Protein AF-A0A1G6TF21-F1 (afdb_monomer_lite)

Sequence (109 aa):
MEPLGFGYRRLYLAFLDADGLMLPDLVEIDGVPASADPRECRQLLTMCAGVLHDVDSAASLAILYCRPGPGPVRAADRTWPQALRTAAARQGASLWPTHVACDDFLTLP

Radius of gyration: 13.7 Å; chains: 1; bounding box: 36×29×32 Å

Foldseek 3Di:
DFFPCCPFKKKWKFKAALVRHTDPDIDIGTRDDLADDLVVLLVVLLVVLVVQVVRDPNMAMEMEIEGEDDDDQDPRNVRVQVSNVVSCVVNVGHYDQYWYYYRPDIGRD

pLDDT: mean 90.22, std 9.27, range [52.84, 97.5]

Organism: NCBI:txid675864

Structure (mmCIF, N/CA/C/O backbone):
data_AF-A0A1G6TF21-F1
#
_entry.id   AF-A0A1G6TF21-F1
#
loop_
_atom_site.group_PDB
_atom_site.id
_atom_site.type_symbol
_atom_site.label_atom_id
_atom_site.label_alt_id
_atom_site.label_comp_id
_atom_site.label_asym_id
_atom_site.label_entity_id
_atom_site.label_seq_id
_atom_site.pdbx_PDB_ins_code
_atom_site.Cartn_x
_atom_site.Cartn_y
_atom_site.Cartn_z
_atom_site.occupancy
_atom_site.B_iso_or_equiv
_atom_site.auth_seq_id
_atom_site.auth_comp_id
_atom_site.auth_asym_id
_atom_site.auth_atom_id
_atom_site.pdbx_PDB_model_num
ATOM 1 N N . MET A 1 1 ? 19.919 -16.093 -1.018 1.00 52.84 1 MET A N 1
ATOM 2 C CA . MET A 1 1 ? 18.534 -15.610 -1.149 1.00 52.84 1 MET A CA 1
ATOM 3 C C . MET A 1 1 ? 18.245 -15.654 -2.630 1.00 52.84 1 MET A C 1
ATOM 5 O O . MET A 1 1 ? 18.962 -14.990 -3.368 1.00 52.84 1 MET A O 1
ATOM 9 N N . GLU A 1 2 ? 17.348 -16.530 -3.073 1.00 55.81 2 GLU A N 1
ATOM 10 C CA . GLU A 1 2 ? 16.829 -16.418 -4.440 1.00 55.81 2 GLU A CA 1
ATOM 11 C C . GLU A 1 2 ? 16.096 -15.069 -4.563 1.00 55.81 2 GLU A C 1
ATOM 13 O O . GLU A 1 2 ? 15.622 -14.565 -3.537 1.00 55.81 2 GLU A O 1
ATOM 18 N N . PRO A 1 3 ? 16.068 -14.435 -5.750 1.00 58.34 3 PRO A N 1
ATOM 19 C CA . PRO A 1 3 ? 15.335 -13.187 -5.933 1.00 58.34 3 PRO A CA 1
ATOM 20 C C . PRO A 1 3 ? 13.893 -13.368 -5.455 1.00 58.34 3 PRO A C 1
ATOM 22 O O . PRO A 1 3 ? 13.303 -14.424 -5.685 1.00 58.34 3 PRO A O 1
ATOM 25 N N . LEU A 1 4 ? 13.320 -12.338 -4.820 1.00 64.06 4 LEU A N 1
ATOM 26 C CA . LEU A 1 4 ? 11.931 -12.389 -4.332 1.00 64.06 4 LEU A CA 1
ATOM 27 C C . LEU A 1 4 ? 10.929 -12.710 -5.458 1.00 64.06 4 LEU A C 1
ATOM 29 O O . LEU A 1 4 ? 9.824 -13.172 -5.188 1.00 64.06 4 LEU A O 1
ATOM 33 N N . GLY A 1 5 ? 11.349 -12.550 -6.719 1.00 62.28 5 GLY A N 1
ATOM 34 C CA . GLY A 1 5 ? 10.753 -13.238 -7.857 1.00 62.28 5 GLY A CA 1
ATOM 35 C C . GLY A 1 5 ? 9.455 -12.596 -8.320 1.00 62.28 5 GLY A C 1
ATOM 36 O O . GLY A 1 5 ? 8.578 -13.286 -8.845 1.00 62.28 5 GLY A O 1
ATOM 37 N N . PHE A 1 6 ? 9.305 -11.281 -8.140 1.00 73.00 6 PHE A N 1
ATOM 38 C CA . PHE A 1 6 ? 8.100 -10.572 -8.549 1.00 73.00 6 PHE A CA 1
ATOM 39 C C . PHE A 1 6 ? 8.030 -10.517 -10.076 1.00 73.00 6 PHE A C 1
ATOM 41 O O . PHE A 1 6 ? 8.516 -9.583 -10.702 1.00 73.00 6 PHE A O 1
ATOM 48 N N . GLY A 1 7 ? 7.386 -11.504 -10.702 1.00 78.56 7 GLY A N 1
ATOM 49 C CA . GLY A 1 7 ? 7.273 -11.591 -12.166 1.00 78.56 7 GLY A CA 1
ATOM 50 C C . GLY A 1 7 ? 6.464 -10.458 -12.814 1.00 78.56 7 GLY A C 1
ATOM 51 O O . GLY A 1 7 ? 6.537 -10.253 -14.023 1.00 78.56 7 GLY A O 1
ATOM 52 N N . TYR A 1 8 ? 5.701 -9.703 -12.022 1.00 86.12 8 TYR A N 1
ATOM 53 C CA . TYR A 1 8 ? 4.897 -8.568 -12.467 1.00 86.12 8 TYR A CA 1
ATOM 54 C C . TYR A 1 8 ? 4.637 -7.595 -11.316 1.00 86.12 8 TYR A C 1
ATOM 56 O O . TYR A 1 8 ? 4.804 -7.926 -10.141 1.00 86.12 8 TYR A O 1
ATOM 64 N N . ARG A 1 9 ? 4.236 -6.371 -11.675 1.00 93.44 9 ARG A N 1
ATOM 65 C CA . ARG A 1 9 ? 3.877 -5.332 -10.709 1.00 93.44 9 ARG A CA 1
ATOM 66 C C . ARG A 1 9 ? 2.562 -5.669 -10.033 1.00 93.44 9 ARG A C 1
ATOM 68 O O . ARG A 1 9 ? 1.626 -6.077 -10.718 1.00 93.44 9 ARG A O 1
ATOM 75 N N . ARG A 1 10 ? 2.490 -5.456 -8.725 1.00 95.25 10 ARG A N 1
ATOM 76 C CA . ARG A 1 10 ? 1.282 -5.718 -7.941 1.00 95.25 10 ARG A CA 1
ATOM 77 C C . ARG A 1 10 ? 1.221 -4.871 -6.679 1.00 95.25 10 ARG A C 1
ATOM 79 O O . ARG A 1 10 ? 2.232 -4.301 -6.264 1.00 95.25 10 ARG A O 1
ATOM 86 N N . LEU A 1 11 ? 0.043 -4.822 -6.076 1.00 96.81 11 LEU A N 1
ATOM 87 C CA . LEU A 1 11 ? -0.167 -4.314 -4.727 1.00 96.81 11 LEU A CA 1
ATOM 88 C C . LEU A 1 11 ? -0.625 -5.450 -3.819 1.00 96.81 11 LEU A C 1
ATOM 90 O O . LEU A 1 11 ? -1.518 -6.206 -4.192 1.00 96.81 11 LEU A O 1
ATOM 94 N N . TYR A 1 12 ? -0.076 -5.492 -2.611 1.00 96.44 12 TYR A N 1
ATOM 95 C CA . TYR A 1 12 ? -0.661 -6.223 -1.494 1.00 96.44 12 TYR A CA 1
ATOM 96 C C . TYR A 1 12 ? -1.291 -5.238 -0.524 1.00 96.44 12 TYR A C 1
ATOM 98 O O . TYR A 1 12 ? -0.676 -4.224 -0.185 1.00 96.44 12 TYR A O 1
ATOM 106 N N . LEU A 1 13 ? -2.511 -5.533 -0.097 1.00 97.31 13 LEU A N 1
ATOM 107 C CA . LEU A 1 13 ? -3.281 -4.743 0.849 1.00 97.31 13 LEU A CA 1
ATOM 108 C C . LEU A 1 13 ? -3.617 -5.627 2.046 1.00 97.31 13 LEU A C 1
ATOM 110 O O . LEU A 1 13 ? -4.303 -6.638 1.905 1.00 97.31 13 LEU A O 1
ATOM 114 N N . ALA A 1 14 ? -3.143 -5.216 3.213 1.00 97.12 14 ALA A N 1
ATOM 115 C CA . ALA A 1 14 ? -3.415 -5.861 4.485 1.00 97.12 14 ALA A CA 1
ATOM 116 C C . ALA A 1 14 ? -4.264 -4.926 5.345 1.00 97.12 14 ALA A C 1
ATOM 118 O O . ALA A 1 14 ? -3.865 -3.790 5.617 1.00 97.12 14 ALA A O 1
ATOM 119 N N . PHE A 1 15 ? -5.428 -5.406 5.767 1.00 96.56 15 PHE A N 1
ATOM 120 C CA . PHE A 1 15 ? -6.252 -4.723 6.755 1.00 96.56 15 PHE A CA 1
ATOM 121 C C . PHE A 1 15 ? -5.777 -5.127 8.144 1.00 96.56 15 PHE A C 1
ATOM 123 O O . PHE A 1 15 ? -5.524 -6.303 8.400 1.00 96.56 15 PHE A O 1
ATOM 130 N N . LEU A 1 16 ? -5.623 -4.143 9.015 1.00 96.12 16 LEU A N 1
ATOM 131 C CA . LEU A 1 16 ? -5.178 -4.310 10.386 1.00 96.12 16 LEU A CA 1
ATOM 132 C C . LEU A 1 16 ? -6.313 -3.873 11.308 1.00 96.12 16 LEU A C 1
ATOM 134 O O . LEU A 1 16 ? -6.919 -2.824 11.073 1.00 96.12 16 LEU A O 1
ATOM 138 N N . ASP A 1 17 ? -6.595 -4.658 12.339 1.00 94.56 17 ASP A N 1
ATOM 139 C CA . ASP A 1 17 ? -7.564 -4.290 13.369 1.00 94.56 17 ASP A CA 1
ATOM 140 C C . ASP A 1 17 ? -7.052 -3.141 14.264 1.00 94.56 17 ASP A C 1
ATOM 142 O O . ASP A 1 17 ? -5.987 -2.557 14.031 1.00 94.56 17 ASP A O 1
ATOM 146 N N . ALA A 1 18 ? -7.836 -2.791 15.285 1.00 93.56 18 ALA A N 1
ATOM 147 C CA . ALA A 1 18 ? -7.509 -1.724 16.229 1.00 93.56 18 ALA A CA 1
ATOM 148 C C . ALA A 1 18 ? -6.218 -1.981 17.035 1.00 93.56 18 ALA A C 1
ATOM 150 O O . ALA A 1 18 ? -5.577 -1.024 17.474 1.00 93.56 18 ALA A O 1
ATOM 151 N N . ASP A 1 19 ? -5.815 -3.245 17.196 1.00 93.44 19 ASP A N 1
ATOM 152 C CA . ASP A 1 19 ? -4.582 -3.650 17.880 1.00 93.44 19 ASP A CA 1
ATOM 153 C C . ASP A 1 19 ? -3.382 -3.733 16.915 1.00 93.44 19 ASP A C 1
ATOM 155 O O . ASP A 1 19 ? -2.250 -4.007 17.324 1.00 93.44 19 ASP A O 1
ATOM 159 N N . GLY A 1 20 ? -3.603 -3.463 15.624 1.00 91.62 20 GLY A N 1
ATOM 160 C CA . GLY A 1 20 ? -2.590 -3.542 14.577 1.00 91.62 20 GLY A CA 1
ATOM 161 C C . GLY A 1 20 ? -2.311 -4.969 14.104 1.00 91.62 20 GLY A C 1
ATOM 162 O O . GLY A 1 20 ? -1.302 -5.196 13.430 1.00 91.62 20 GLY A O 1
ATOM 163 N N . LEU A 1 21 ? -3.171 -5.934 14.439 1.00 94.25 21 LEU A N 1
ATOM 164 C CA . LEU A 1 21 ? -3.057 -7.304 13.959 1.00 94.25 21 LEU A CA 1
ATOM 165 C C . LEU A 1 21 ? -3.676 -7.422 12.573 1.00 94.25 21 LEU A C 1
ATOM 167 O O . LEU A 1 21 ? -4.753 -6.901 12.292 1.00 94.25 21 LEU A O 1
ATOM 171 N N . MET A 1 22 ? -2.973 -8.127 11.691 1.00 94.62 22 MET A N 1
ATOM 172 C CA . MET A 1 22 ? -3.441 -8.349 10.332 1.00 94.62 22 MET A CA 1
ATOM 173 C C . MET A 1 22 ? -4.648 -9.284 10.328 1.00 94.62 22 MET A C 1
ATOM 175 O O . MET A 1 22 ? -4.595 -10.383 10.884 1.00 94.62 22 MET A O 1
ATOM 179 N N . LEU A 1 23 ? -5.715 -8.856 9.657 1.00 93.69 23 LEU A N 1
ATOM 180 C CA . LEU A 1 23 ? -6.862 -9.706 9.375 1.00 93.69 23 LEU A CA 1
ATOM 181 C C . LEU A 1 23 ? -6.451 -10.865 8.447 1.00 93.69 23 LEU A C 1
ATOM 183 O O . LEU A 1 23 ? -5.474 -10.742 7.706 1.00 93.69 23 LEU A O 1
ATOM 187 N N . PRO A 1 24 ? -7.184 -11.992 8.443 1.00 91.00 24 PRO A N 1
ATOM 188 C CA . PRO A 1 24 ? -6.811 -13.161 7.644 1.00 91.00 24 PRO A CA 1
ATOM 189 C C . PRO A 1 24 ? -6.722 -12.892 6.136 1.00 91.00 24 PRO A C 1
ATOM 191 O O . PRO A 1 24 ? -5.945 -13.547 5.440 1.00 91.00 24 PRO A O 1
ATOM 194 N N . ASP A 1 25 ? -7.511 -11.938 5.638 1.00 88.81 25 ASP A N 1
ATOM 195 C CA . ASP A 1 25 ? -7.604 -11.640 4.215 1.00 88.81 25 ASP A CA 1
ATOM 196 C C . ASP A 1 25 ? -6.510 -10.662 3.769 1.00 88.81 25 ASP A C 1
ATOM 198 O O . ASP A 1 25 ? -6.501 -9.480 4.128 1.00 88.81 25 ASP A O 1
ATOM 202 N N . LEU A 1 26 ? -5.608 -11.160 2.921 1.00 93.62 26 LEU A N 1
ATOM 203 C CA . LEU A 1 26 ? -4.639 -10.357 2.183 1.00 93.62 26 LEU A CA 1
ATOM 204 C C . LEU A 1 26 ? -5.144 -10.160 0.752 1.00 93.62 26 LEU A C 1
ATOM 206 O O . LEU A 1 26 ? -5.270 -11.122 -0.006 1.00 93.62 26 LEU A O 1
ATOM 210 N N . VAL A 1 27 ? -5.413 -8.913 0.370 1.00 95.31 27 VAL A N 1
ATOM 211 C CA . VAL A 1 27 ? -5.881 -8.595 -0.982 1.00 95.31 27 VAL A CA 1
ATOM 212 C C . VAL A 1 27 ? -4.687 -8.366 -1.900 1.00 95.31 27 VAL A C 1
ATOM 214 O O . VAL A 1 27 ? -3.777 -7.599 -1.583 1.00 95.31 27 VAL A O 1
ATOM 217 N N . GLU A 1 28 ? -4.722 -9.004 -3.064 1.00 95.44 28 GLU A N 1
ATOM 218 C CA . GLU A 1 28 ? -3.712 -8.894 -4.110 1.00 95.44 28 GLU A CA 1
ATOM 219 C C . GLU A 1 28 ? -4.314 -8.241 -5.361 1.00 95.44 28 GLU A C 1
ATOM 221 O O . GLU A 1 28 ? -5.394 -8.614 -5.821 1.00 95.44 28 GLU A O 1
ATOM 226 N N . ILE A 1 29 ? -3.623 -7.230 -5.894 1.00 95.50 29 ILE A N 1
ATOM 227 C CA . ILE A 1 29 ? -3.991 -6.547 -7.137 1.00 95.50 29 ILE A CA 1
ATOM 228 C C . ILE A 1 29 ? -2.827 -6.659 -8.110 1.00 95.50 29 ILE A C 1
ATOM 230 O O . ILE A 1 29 ? -1.808 -5.983 -7.953 1.00 95.50 29 ILE A O 1
ATOM 234 N N . ASP A 1 30 ? -3.009 -7.474 -9.139 1.00 93.12 30 ASP A N 1
ATOM 235 C CA . ASP A 1 30 ? -1.979 -7.778 -10.125 1.00 93.12 30 ASP A CA 1
ATOM 236 C C . ASP A 1 30 ? -2.015 -6.848 -11.335 1.00 93.12 30 ASP A C 1
ATOM 238 O O . ASP A 1 30 ? -3.036 -6.257 -11.683 1.00 93.12 30 ASP A O 1
ATOM 242 N N . GLY A 1 31 ? -0.875 -6.740 -12.020 1.00 91.25 31 GLY A N 1
ATOM 243 C CA . GLY A 1 31 ? -0.782 -6.034 -13.296 1.00 91.25 31 GLY A CA 1
ATOM 244 C C . GLY A 1 31 ? -0.890 -4.514 -13.179 1.00 91.25 31 GLY A C 1
ATOM 245 O O . GLY A 1 31 ? -1.202 -3.849 -14.165 1.00 91.25 31 GLY A O 1
ATOM 246 N N . VAL A 1 32 ? -0.617 -3.951 -11.999 1.00 95.56 32 VAL A N 1
ATOM 247 C CA . VAL A 1 32 ? -0.700 -2.501 -11.783 1.00 95.56 32 VAL A CA 1
ATOM 248 C C . VAL A 1 32 ? 0.355 -1.742 -12.608 1.00 95.56 32 VAL A C 1
ATOM 250 O O . VAL A 1 32 ? 1.449 -2.263 -12.874 1.00 95.56 32 VAL A O 1
ATOM 253 N N . PRO A 1 33 ? 0.072 -0.497 -13.029 1.00 95.25 33 PRO A N 1
ATOM 254 C CA . PRO A 1 33 ? 1.008 0.287 -13.826 1.00 95.25 33 PRO A CA 1
ATOM 255 C C . PRO A 1 33 ? 2.297 0.634 -13.064 1.00 95.25 33 PRO A C 1
ATOM 257 O O . PRO A 1 33 ? 2.379 0.604 -11.836 1.00 95.25 33 PRO A O 1
ATOM 260 N N . ALA A 1 34 ? 3.335 1.008 -13.819 1.00 93.88 34 ALA A N 1
ATOM 261 C CA . ALA A 1 34 ? 4.623 1.422 -13.254 1.00 93.88 34 ALA A CA 1
ATOM 262 C C . ALA A 1 34 ? 4.551 2.714 -12.428 1.00 93.88 34 ALA A C 1
ATOM 264 O O . ALA A 1 34 ? 5.407 2.938 -11.575 1.00 93.88 34 ALA A O 1
ATOM 265 N N . SER A 1 35 ? 3.551 3.550 -12.696 1.00 95.50 35 SER A N 1
ATOM 266 C CA . SER A 1 35 ? 3.244 4.760 -11.947 1.00 95.50 35 SER A CA 1
ATOM 267 C C . SER A 1 35 ? 1.775 4.761 -11.562 1.00 95.50 35 SER A C 1
ATOM 269 O O . SER A 1 35 ? 0.936 4.376 -12.374 1.00 95.50 35 SER A O 1
ATOM 271 N N . ALA A 1 36 ? 1.475 5.236 -10.362 1.00 96.94 36 ALA A N 1
ATOM 272 C CA . ALA A 1 36 ? 0.113 5.340 -9.870 1.00 96.94 36 ALA A CA 1
ATOM 273 C C . ALA A 1 36 ? -0.698 6.403 -10.623 1.00 96.94 36 ALA A C 1
ATOM 275 O O .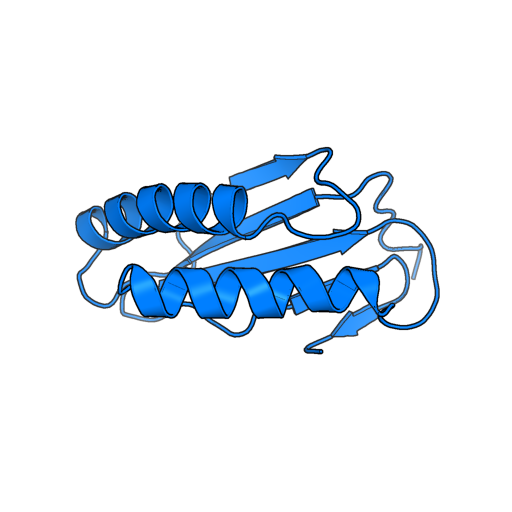 ALA A 1 36 ? -0.214 7.518 -10.837 1.00 96.94 36 ALA A O 1
ATOM 276 N N . ASP A 1 37 ? -1.956 6.088 -10.937 1.00 96.88 37 ASP A N 1
ATOM 277 C CA . ASP A 1 37 ? -2.960 7.088 -11.295 1.00 96.88 37 ASP A CA 1
ATOM 278 C C . ASP A 1 37 ? -3.647 7.595 -10.007 1.00 96.88 37 ASP A C 1
ATOM 280 O O . ASP A 1 37 ? -4.301 6.818 -9.301 1.00 96.88 37 ASP A O 1
ATOM 284 N N . PRO A 1 38 ? -3.559 8.900 -9.677 1.00 96.75 38 PRO A N 1
ATOM 285 C CA . PRO A 1 38 ? -4.214 9.465 -8.498 1.00 96.75 38 PRO A CA 1
ATOM 286 C C . PRO A 1 38 ? -5.729 9.220 -8.430 1.00 96.75 38 PRO A C 1
ATOM 288 O O . PRO A 1 38 ? -6.296 9.157 -7.335 1.00 96.75 38 PRO A O 1
ATOM 291 N N . ARG A 1 39 ? -6.410 9.111 -9.577 1.00 96.44 39 ARG A N 1
ATOM 292 C CA . ARG A 1 39 ? -7.845 8.822 -9.643 1.00 96.44 39 ARG A CA 1
ATOM 293 C C . ARG A 1 39 ? -8.131 7.387 -9.219 1.00 96.44 39 ARG A C 1
ATOM 295 O O . ARG A 1 39 ? -9.050 7.195 -8.423 1.00 96.44 39 ARG A O 1
ATOM 302 N N . GLU A 1 40 ? -7.352 6.430 -9.713 1.00 96.38 40 GLU A N 1
ATOM 303 C CA . GLU A 1 40 ? -7.476 5.013 -9.357 1.00 96.38 40 GLU A CA 1
ATOM 304 C C . GLU A 1 40 ? -7.117 4.790 -7.886 1.00 96.38 40 GLU A C 1
ATOM 306 O O . GLU A 1 40 ? -7.882 4.160 -7.160 1.00 96.38 40 GLU A O 1
ATOM 311 N N . CYS A 1 41 ? -6.040 5.412 -7.388 1.00 97.19 41 CYS A N 1
ATOM 312 C CA . CYS A 1 41 ? -5.690 5.368 -5.964 1.00 97.19 41 CYS A CA 1
ATOM 313 C C . CYS A 1 41 ? -6.815 5.903 -5.076 1.00 97.19 41 CYS A C 1
ATOM 315 O O . CYS A 1 41 ? -7.095 5.334 -4.025 1.00 97.19 41 CYS A O 1
ATOM 317 N N . ARG A 1 42 ? -7.485 6.987 -5.484 1.00 97.00 42 ARG A N 1
ATOM 318 C CA . ARG A 1 42 ? -8.640 7.501 -4.741 1.00 97.00 42 ARG A CA 1
ATOM 319 C C . ARG A 1 42 ? -9.779 6.488 -4.710 1.00 97.00 42 ARG A C 1
ATOM 321 O O . ARG A 1 42 ? -10.336 6.279 -3.644 1.00 97.00 42 ARG A O 1
ATOM 328 N N . GLN A 1 43 ? -10.114 5.876 -5.844 1.00 95.75 43 GLN A N 1
ATOM 329 C CA . GLN A 1 43 ? -11.179 4.870 -5.914 1.00 95.75 43 GLN A CA 1
ATOM 330 C C . GLN A 1 43 ? -10.859 3.648 -5.048 1.00 95.75 43 GLN A C 1
ATOM 332 O O . GLN A 1 43 ? -11.717 3.210 -4.287 1.00 95.75 43 GLN A O 1
ATOM 337 N N . LEU A 1 44 ? -9.616 3.161 -5.102 1.00 96.06 44 LEU A N 1
ATOM 338 C CA . LEU A 1 44 ? -9.134 2.080 -4.247 1.00 96.06 44 LEU A CA 1
ATOM 339 C C . LEU A 1 44 ? -9.300 2.428 -2.764 1.00 96.06 44 LEU A C 1
ATOM 341 O O . LEU A 1 44 ? -9.913 1.673 -2.020 1.00 96.06 44 LEU A O 1
ATOM 345 N N . LEU A 1 45 ? -8.826 3.604 -2.345 1.00 96.44 45 LEU A N 1
ATOM 346 C CA . LEU A 1 45 ? -8.890 4.025 -0.943 1.00 96.44 45 LEU A CA 1
ATOM 347 C C . LEU A 1 45 ? -10.317 4.322 -0.471 1.00 96.44 45 LEU A C 1
ATOM 349 O O . LEU A 1 45 ? -10.593 4.137 0.707 1.00 96.44 45 LEU A O 1
ATOM 353 N N . THR A 1 46 ? -11.232 4.730 -1.355 1.00 95.50 46 THR A N 1
ATOM 354 C CA . THR A 1 46 ? -12.663 4.820 -1.022 1.00 95.50 46 THR A CA 1
ATOM 355 C C . THR A 1 46 ? -13.238 3.439 -0.699 1.00 95.50 46 THR A C 1
ATOM 357 O O . THR A 1 46 ? -13.949 3.304 0.292 1.00 95.50 46 THR A O 1
ATOM 360 N N . MET A 1 47 ? -12.911 2.407 -1.488 1.00 94.00 47 MET A N 1
ATOM 361 C CA . MET A 1 47 ? -13.352 1.035 -1.201 1.00 94.00 47 MET A CA 1
ATOM 362 C C . MET A 1 47 ? -12.740 0.520 0.105 1.00 94.00 47 MET A C 1
ATOM 364 O O . MET A 1 47 ? -13.462 0.009 0.957 1.00 94.00 47 MET A O 1
ATOM 368 N N . CYS A 1 48 ? -11.435 0.725 0.309 1.00 94.94 48 CYS A N 1
ATOM 369 C CA . CYS A 1 48 ? -10.774 0.310 1.543 1.00 94.94 48 CYS A CA 1
ATOM 370 C C . CYS A 1 48 ? -11.317 1.041 2.775 1.00 94.94 48 CYS A C 1
ATOM 372 O O . CYS A 1 48 ? -11.434 0.423 3.823 1.00 94.94 48 CYS A O 1
ATOM 374 N N . ALA A 1 49 ? -11.668 2.327 2.671 1.00 93.25 49 ALA A N 1
ATOM 375 C CA . ALA A 1 49 ? -12.263 3.072 3.781 1.00 93.25 49 ALA A CA 1
ATOM 376 C C . ALA A 1 49 ? -13.607 2.475 4.226 1.00 93.25 49 ALA A C 1
ATOM 378 O O . ALA A 1 49 ? -13.879 2.437 5.422 1.00 93.25 49 ALA A O 1
ATOM 379 N N . GLY A 1 50 ? -14.412 1.972 3.281 1.00 92.25 50 GLY A N 1
ATOM 380 C CA . GLY A 1 50 ? -15.632 1.227 3.597 1.00 92.25 50 GLY A CA 1
ATOM 381 C C . GLY A 1 50 ? -15.332 -0.044 4.392 1.00 92.25 50 GLY A C 1
ATOM 382 O O . GLY A 1 50 ? -15.893 -0.239 5.461 1.00 92.25 50 GLY A O 1
ATOM 383 N N . VAL A 1 51 ? -14.364 -0.843 3.931 1.00 91.81 51 VAL A N 1
ATOM 384 C CA . VAL A 1 51 ? -13.945 -2.067 4.637 1.00 91.81 51 VAL A CA 1
ATOM 385 C C . VAL A 1 51 ? -13.401 -1.758 6.034 1.00 91.81 51 VAL A C 1
ATOM 387 O O . VAL A 1 51 ? -13.762 -2.432 6.989 1.00 91.81 51 VAL A O 1
ATOM 390 N N . LEU A 1 52 ? -12.563 -0.725 6.180 1.00 92.75 52 LEU A N 1
ATOM 391 C CA . LEU A 1 52 ? -12.042 -0.314 7.487 1.00 92.75 52 LEU A CA 1
ATOM 392 C C . LEU A 1 52 ? -13.173 0.071 8.443 1.00 92.75 52 LEU A C 1
ATOM 394 O O . LEU A 1 52 ? -13.154 -0.349 9.593 1.00 92.75 52 LEU A O 1
ATOM 398 N N . HIS A 1 53 ? -14.168 0.818 7.958 1.00 91.12 53 HIS A N 1
ATOM 399 C CA . HIS A 1 53 ? -15.329 1.201 8.756 1.00 91.12 53 HIS A CA 1
ATOM 400 C C . HIS A 1 53 ? -16.130 -0.009 9.257 1.00 91.12 53 HIS A C 1
ATOM 402 O O . HIS A 1 53 ? -16.598 0.013 10.394 1.00 91.12 53 HIS A O 1
ATOM 408 N N . ASP A 1 54 ? -16.251 -1.052 8.433 1.00 91.06 54 ASP A N 1
ATOM 409 C CA . ASP A 1 54 ? -16.956 -2.288 8.786 1.00 91.06 54 ASP A CA 1
ATOM 410 C C . ASP A 1 54 ? -16.170 -3.163 9.781 1.00 91.06 54 ASP A C 1
ATOM 412 O O . ASP A 1 54 ? -16.776 -3.924 10.535 1.00 91.06 54 ASP A O 1
ATOM 416 N N . VAL A 1 55 ? -14.835 -3.065 9.795 1.00 89.00 55 VAL A N 1
ATOM 417 C CA . VAL A 1 55 ? -13.961 -3.794 10.730 1.00 89.00 55 VAL A CA 1
ATOM 418 C C . VAL A 1 55 ? -13.960 -3.127 12.104 1.00 89.00 55 VAL A C 1
ATOM 420 O O . VAL A 1 55 ? -14.374 -3.739 13.084 1.00 89.00 55 VAL A O 1
ATOM 423 N N . ASP A 1 56 ? -13.454 -1.895 12.180 1.0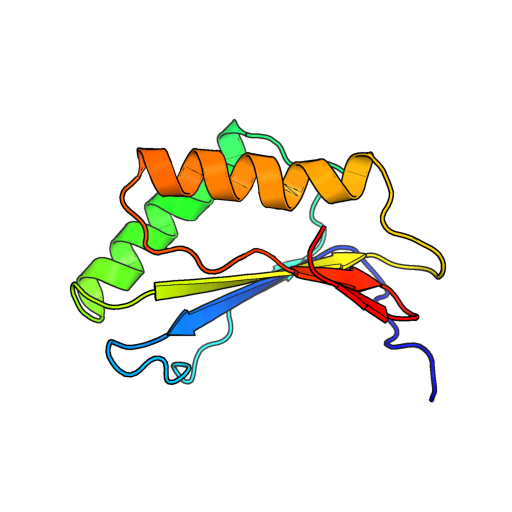0 89.50 56 ASP A N 1
ATOM 424 C CA . ASP A 1 56 ? -13.384 -1.081 13.395 1.00 89.50 56 ASP A CA 1
ATOM 425 C C . ASP A 1 56 ? -13.019 0.367 13.025 1.00 89.50 56 ASP A C 1
ATOM 427 O O . ASP A 1 56 ? -12.220 0.621 12.125 1.00 89.50 56 ASP A O 1
ATOM 431 N N . SER A 1 57 ? -13.528 1.348 13.769 1.00 86.38 57 SER A N 1
ATOM 432 C CA . SER A 1 57 ? -13.169 2.763 13.586 1.00 86.38 57 SER A CA 1
ATOM 433 C C . SER A 1 57 ? -11.666 3.082 13.703 1.00 86.38 57 SER A C 1
ATOM 435 O O . SER A 1 57 ? -11.212 4.079 13.139 1.00 86.38 57 SER A O 1
ATOM 437 N N . ALA A 1 58 ? -10.903 2.262 14.429 1.00 89.50 58 ALA A N 1
ATOM 438 C CA . ALA A 1 58 ? -9.458 2.352 14.611 1.00 89.50 58 ALA A CA 1
ATOM 439 C C . ALA A 1 58 ? -8.671 1.401 13.691 1.00 89.50 58 ALA A C 1
ATOM 441 O O . ALA A 1 58 ? -7.438 1.405 13.731 1.00 89.50 58 ALA A O 1
ATOM 442 N N . ALA A 1 59 ? -9.353 0.621 12.845 1.00 94.31 59 ALA A N 1
ATOM 443 C CA . ALA A 1 59 ? -8.703 -0.232 11.862 1.00 94.31 59 ALA A CA 1
ATOM 444 C C . ALA A 1 59 ? -7.842 0.596 10.899 1.00 94.31 59 ALA A C 1
ATOM 446 O O . ALA A 1 59 ? -8.107 1.768 10.600 1.00 94.31 59 ALA A O 1
ATOM 447 N N . SER A 1 60 ? -6.794 -0.029 10.374 1.00 96.69 60 SER A N 1
ATOM 448 C CA . SER A 1 60 ? -5.858 0.619 9.462 1.00 96.69 60 SER A CA 1
ATOM 449 C C . SER A 1 60 ? -5.473 -0.269 8.287 1.00 96.69 60 SER A C 1
ATOM 451 O O . SER A 1 60 ? -5.712 -1.471 8.269 1.00 96.69 60 SER A O 1
ATOM 453 N N . LEU A 1 61 ? -4.913 0.347 7.255 1.00 97.06 61 LEU A N 1
ATOM 454 C CA . LEU A 1 61 ? -4.509 -0.306 6.020 1.00 97.06 61 LEU A CA 1
ATOM 455 C C . LEU A 1 61 ? -2.990 -0.241 5.887 1.00 97.06 61 LEU A C 1
ATOM 457 O O . LEU A 1 61 ? -2.397 0.827 6.039 1.00 97.06 61 LEU A O 1
ATOM 461 N N . ALA A 1 62 ? -2.364 -1.359 5.538 1.00 97.19 62 ALA A N 1
ATOM 462 C CA . ALA A 1 62 ? -0.980 -1.419 5.092 1.00 97.19 62 ALA A CA 1
ATOM 463 C C . ALA A 1 62 ? -0.933 -1.831 3.618 1.00 97.19 62 ALA A C 1
ATOM 465 O O . ALA A 1 62 ? -1.655 -2.729 3.187 1.00 97.19 62 ALA A O 1
ATOM 466 N N . ILE A 1 63 ? -0.089 -1.151 2.836 1.00 97.38 63 ILE A N 1
ATOM 467 C CA . ILE A 1 63 ? 0.058 -1.410 1.400 1.00 97.38 63 ILE A CA 1
ATOM 468 C C . ILE A 1 63 ? 1.528 -1.645 1.064 1.00 97.38 63 ILE A C 1
ATOM 470 O O . ILE A 1 63 ? 2.403 -0.873 1.471 1.00 97.38 63 ILE A O 1
ATOM 474 N N . LEU A 1 64 ? 1.777 -2.677 0.265 1.00 96.06 64 LEU A N 1
ATOM 475 C CA . LEU A 1 64 ? 3.067 -2.977 -0.342 1.00 96.06 64 LEU A CA 1
ATOM 476 C C . LEU A 1 64 ? 2.937 -2.922 -1.868 1.00 96.06 64 LEU A C 1
ATOM 478 O O . LEU A 1 64 ? 2.147 -3.664 -2.444 1.00 96.06 64 LEU A O 1
ATOM 482 N N . TYR A 1 65 ? 3.724 -2.069 -2.525 1.00 96.00 65 TYR A N 1
ATOM 483 C CA . TYR A 1 65 ? 3.877 -2.070 -3.981 1.00 96.00 65 TYR A CA 1
ATOM 484 C C . TYR A 1 65 ? 5.097 -2.895 -4.379 1.00 96.00 65 TYR A C 1
ATOM 486 O O . TYR A 1 65 ? 6.216 -2.583 -3.977 1.00 96.00 65 TYR A O 1
ATOM 494 N N . CYS A 1 66 ? 4.889 -3.918 -5.202 1.00 93.88 66 CYS A N 1
ATOM 495 C CA . CYS A 1 66 ? 5.954 -4.773 -5.708 1.00 93.88 66 CYS A CA 1
ATOM 496 C C . CYS A 1 66 ? 6.198 -4.510 -7.190 1.00 93.88 66 CYS A C 1
ATOM 498 O O . CYS A 1 66 ? 5.257 -4.316 -7.966 1.00 93.88 66 CYS A O 1
ATOM 500 N N . ARG A 1 67 ? 7.461 -4.576 -7.612 1.00 92.19 67 ARG A N 1
ATOM 501 C CA . ARG A 1 67 ? 7.838 -4.504 -9.026 1.00 92.19 67 ARG A CA 1
ATOM 502 C C . ARG A 1 67 ? 8.922 -5.517 -9.402 1.00 92.19 67 ARG A C 1
ATOM 504 O O . ARG A 1 67 ? 9.775 -5.815 -8.571 1.00 92.19 67 ARG A O 1
ATOM 511 N N . PRO A 1 68 ? 8.964 -5.953 -10.674 1.00 89.81 68 PRO A N 1
ATOM 512 C CA . PRO A 1 68 ? 10.017 -6.829 -11.159 1.00 89.81 68 PRO A CA 1
ATOM 513 C C . PRO A 1 68 ? 11.381 -6.144 -11.189 1.00 89.81 68 PRO A C 1
ATOM 515 O O . PRO A 1 68 ? 11.512 -4.932 -11.440 1.00 89.81 68 PRO A O 1
ATOM 518 N N . GLY A 1 69 ? 12.399 -6.979 -11.059 1.00 85.44 69 GLY A N 1
ATOM 519 C CA . GLY A 1 69 ? 13.786 -6.685 -11.341 1.00 85.44 69 GLY A CA 1
ATOM 520 C C . GLY A 1 69 ? 14.542 -6.042 -10.180 1.00 85.44 69 GLY A C 1
ATOM 521 O O . GLY A 1 69 ? 13.948 -5.457 -9.268 1.00 85.44 69 GLY A O 1
ATOM 522 N N . PRO A 1 70 ? 15.878 -6.076 -10.262 1.00 82.00 70 PRO A N 1
ATOM 523 C CA . PRO A 1 70 ? 16.759 -5.562 -9.226 1.00 82.00 70 PRO A CA 1
ATOM 524 C C . PRO A 1 70 ? 16.849 -4.027 -9.213 1.00 82.00 70 PRO A C 1
ATOM 526 O O . PRO A 1 70 ? 16.282 -3.312 -10.060 1.00 82.00 70 PRO A O 1
ATOM 529 N N . GLY A 1 71 ? 17.622 -3.516 -8.256 1.00 82.50 71 GLY A N 1
ATOM 530 C CA . GLY A 1 71 ? 18.085 -2.126 -8.215 1.00 82.50 71 GLY A CA 1
ATOM 531 C C . GLY A 1 71 ? 17.149 -1.155 -7.489 1.00 82.50 71 GLY A C 1
ATOM 532 O O . GLY A 1 71 ? 16.025 -1.525 -7.154 1.00 82.50 71 GLY A O 1
ATOM 533 N N . PRO A 1 72 ? 17.601 0.087 -7.228 1.00 84.81 72 PRO A N 1
ATOM 534 C CA . PRO A 1 72 ? 17.010 1.009 -6.251 1.00 84.81 72 PRO A CA 1
ATOM 535 C C . PRO A 1 72 ? 15.584 1.462 -6.597 1.00 84.81 72 PRO A C 1
ATOM 537 O O . PRO A 1 72 ? 15.103 1.280 -7.718 1.00 84.81 72 PRO A O 1
ATOM 540 N N . VAL A 1 73 ? 14.899 2.084 -5.628 1.00 86.75 73 VAL A N 1
ATOM 541 C CA . VAL A 1 73 ? 13.582 2.713 -5.841 1.00 86.75 73 VAL A CA 1
ATOM 542 C C . VAL A 1 73 ? 13.684 3.723 -6.979 1.00 86.75 73 VAL A C 1
ATOM 544 O O . VAL A 1 73 ? 14.484 4.661 -6.930 1.00 86.75 73 VAL A O 1
ATOM 547 N N . ARG A 1 74 ? 12.860 3.540 -8.010 1.00 89.50 74 ARG A N 1
ATOM 548 C CA . ARG A 1 74 ? 12.825 4.396 -9.199 1.00 89.50 74 ARG A CA 1
ATOM 549 C C . ARG A 1 74 ? 11.883 5.572 -8.959 1.00 89.50 74 ARG A C 1
ATOM 551 O O . ARG A 1 74 ? 10.973 5.496 -8.139 1.00 89.50 74 ARG A O 1
ATOM 558 N N . ALA A 1 75 ? 12.051 6.655 -9.716 1.00 89.94 75 ALA A N 1
ATOM 559 C CA . ALA A 1 75 ? 11.158 7.815 -9.621 1.00 89.94 75 ALA A CA 1
ATOM 560 C C . ALA A 1 75 ? 9.677 7.441 -9.849 1.00 89.94 75 ALA A C 1
ATOM 562 O O . ALA A 1 75 ? 8.808 7.940 -9.142 1.00 89.94 75 ALA A O 1
ATOM 563 N N . ALA A 1 76 ? 9.403 6.511 -10.772 1.00 90.88 76 ALA A N 1
ATOM 564 C CA . ALA A 1 76 ? 8.053 5.999 -11.014 1.00 90.88 76 ALA A CA 1
ATOM 565 C C . ALA A 1 76 ? 7.482 5.249 -9.796 1.00 90.88 76 ALA A C 1
ATOM 567 O O . ALA A 1 76 ? 6.321 5.448 -9.449 1.00 90.88 76 ALA A O 1
ATOM 568 N N . ASP A 1 77 ? 8.309 4.479 -9.083 1.00 91.75 77 ASP A N 1
ATOM 569 C CA . ASP A 1 77 ? 7.880 3.716 -7.905 1.00 91.75 77 ASP A CA 1
ATOM 570 C C . ASP A 1 77 ? 7.419 4.639 -6.767 1.00 91.75 77 ASP A C 1
ATOM 572 O O . ASP A 1 77 ? 6.496 4.301 -6.035 1.00 91.75 77 ASP A O 1
ATOM 576 N N . ARG A 1 78 ? 8.008 5.840 -6.655 1.00 93.00 78 ARG A N 1
ATOM 577 C CA . ARG A 1 78 ? 7.634 6.849 -5.645 1.00 93.00 78 ARG A CA 1
ATOM 578 C C . ARG A 1 78 ? 6.224 7.409 -5.841 1.00 93.00 78 ARG A C 1
ATOM 580 O O . ARG A 1 78 ? 5.644 7.934 -4.892 1.00 93.00 78 ARG A O 1
ATOM 587 N N . THR A 1 79 ? 5.663 7.290 -7.046 1.00 96.44 79 THR A N 1
ATOM 588 C CA . THR A 1 79 ? 4.315 7.799 -7.334 1.00 96.44 79 THR A CA 1
ATOM 589 C C . THR A 1 79 ? 3.234 7.026 -6.581 1.00 96.44 79 THR A C 1
ATOM 591 O O . THR A 1 79 ? 2.260 7.638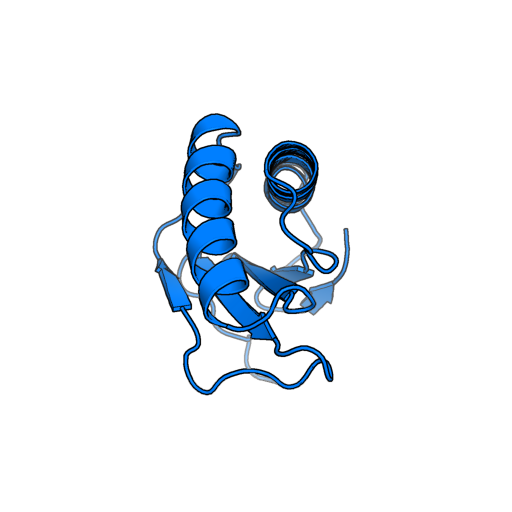 -6.155 1.00 96.44 79 THR A O 1
ATOM 594 N N . TRP A 1 80 ? 3.431 5.728 -6.327 1.00 96.75 80 TRP A N 1
ATOM 595 C CA . TRP A 1 80 ? 2.518 4.892 -5.542 1.00 96.75 80 TRP A CA 1
ATOM 596 C C . TRP A 1 80 ? 2.343 5.373 -4.093 1.00 96.75 80 TRP A C 1
ATOM 598 O O . TRP A 1 80 ? 1.231 5.776 -3.748 1.00 96.75 80 TRP A O 1
ATOM 608 N N . PRO A 1 81 ? 3.393 5.423 -3.251 1.00 96.00 81 PRO A N 1
ATOM 609 C CA . PRO A 1 81 ? 3.279 5.915 -1.879 1.00 96.00 81 PRO A CA 1
ATOM 610 C C . PRO A 1 81 ? 2.726 7.337 -1.822 1.00 96.00 81 PRO A C 1
ATOM 612 O O . PRO A 1 81 ? 1.900 7.650 -0.967 1.00 96.00 81 PRO A O 1
ATOM 615 N N . GLN A 1 82 ? 3.149 8.204 -2.74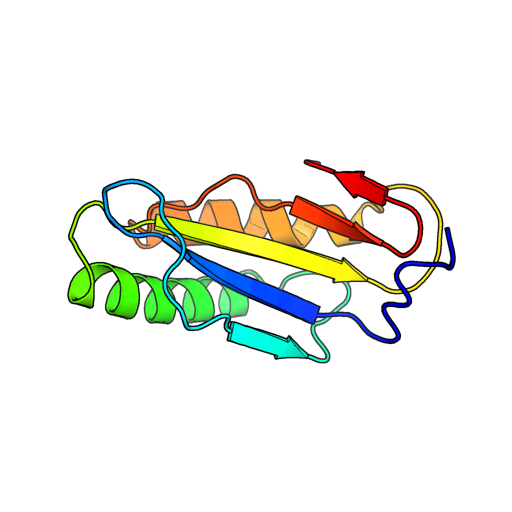7 1.00 95.94 82 GLN A N 1
ATOM 616 C CA . GLN A 1 82 ? 2.671 9.581 -2.794 1.00 95.94 82 GLN A CA 1
ATOM 617 C C . GLN A 1 82 ? 1.168 9.651 -3.097 1.00 95.94 82 GLN A C 1
ATOM 619 O O . GLN A 1 82 ? 0.429 10.303 -2.357 1.00 95.94 82 GLN A O 1
ATOM 624 N N . ALA A 1 83 ? 0.707 8.979 -4.155 1.00 97.19 83 ALA A N 1
ATOM 625 C CA . ALA A 1 83 ? -0.692 8.992 -4.569 1.00 97.19 83 ALA A CA 1
ATOM 626 C C . ALA A 1 83 ? -1.602 8.323 -3.531 1.00 97.19 83 ALA A C 1
ATOM 628 O O . ALA A 1 83 ? -2.650 8.880 -3.200 1.00 97.19 83 ALA A O 1
ATOM 629 N N . LEU A 1 84 ? -1.183 7.188 -2.963 1.00 97.50 84 LEU A N 1
ATOM 630 C CA . LEU A 1 84 ? -1.926 6.467 -1.926 1.00 97.50 84 LEU A CA 1
ATOM 631 C C . LEU A 1 84 ? -2.032 7.288 -0.639 1.00 97.50 84 LEU A C 1
ATOM 633 O O . LEU A 1 84 ? -3.130 7.432 -0.105 1.00 97.50 84 LEU A O 1
ATOM 637 N N . ARG A 1 85 ? -0.942 7.924 -0.189 1.00 96.19 85 ARG A N 1
ATOM 638 C CA . ARG A 1 85 ? -0.969 8.818 0.980 1.00 96.19 85 ARG A CA 1
ATOM 639 C C . ARG A 1 85 ? -1.907 10.003 0.766 1.00 96.19 85 ARG A C 1
ATOM 641 O O . ARG A 1 85 ? -2.694 10.339 1.647 1.00 96.19 85 ARG A O 1
ATOM 648 N N . THR A 1 86 ? -1.846 10.641 -0.404 1.00 96.31 86 THR A N 1
ATOM 649 C CA . THR A 1 86 ? -2.750 11.749 -0.743 1.00 96.31 86 THR A CA 1
ATOM 650 C C . THR A 1 86 ? -4.208 11.293 -0.823 1.00 96.31 86 THR A C 1
ATOM 652 O O . THR A 1 86 ? -5.097 12.026 -0.389 1.00 96.31 86 THR A O 1
ATOM 655 N N . ALA A 1 87 ? -4.472 10.103 -1.360 1.00 96.81 87 ALA A N 1
ATOM 656 C CA . ALA A 1 87 ? -5.809 9.528 -1.421 1.00 96.81 87 ALA A CA 1
ATOM 657 C C . ALA A 1 87 ? -6.354 9.204 -0.022 1.00 96.81 87 ALA A C 1
ATOM 659 O O . ALA A 1 87 ? -7.455 9.644 0.305 1.00 96.81 87 ALA A O 1
ATOM 660 N N . ALA A 1 88 ? -5.574 8.525 0.821 1.00 95.06 88 ALA A N 1
ATOM 661 C CA . ALA A 1 88 ? -5.956 8.159 2.183 1.00 95.06 88 ALA A CA 1
ATOM 662 C C . ALA A 1 88 ? -6.316 9.385 3.029 1.00 95.06 88 ALA A C 1
ATOM 664 O O . ALA A 1 88 ? -7.402 9.438 3.603 1.00 95.06 88 ALA A O 1
ATOM 665 N N . ALA A 1 89 ? -5.478 10.428 2.989 1.00 92.75 89 ALA A N 1
ATOM 666 C CA . ALA A 1 89 ? -5.736 11.685 3.692 1.00 92.75 89 ALA A CA 1
ATOM 667 C C . ALA A 1 89 ? -7.066 12.347 3.282 1.00 92.75 89 ALA A C 1
ATOM 669 O O . ALA A 1 89 ? -7.707 13.004 4.094 1.00 92.75 89 ALA A O 1
ATOM 670 N N . ARG A 1 90 ? -7.502 12.174 2.026 1.00 91.56 90 ARG A N 1
ATOM 671 C CA . ARG A 1 90 ? -8.780 12.711 1.531 1.00 91.56 90 ARG A CA 1
ATOM 672 C C . ARG A 1 90 ? -9.986 11.849 1.883 1.00 91.56 90 ARG A C 1
ATOM 674 O O . ARG A 1 90 ? -11.091 12.375 1.901 1.00 91.56 90 ARG A O 1
ATOM 681 N N . GLN A 1 91 ? -9.796 10.543 2.053 1.00 87.44 91 GLN A N 1
ATOM 682 C CA . GLN A 1 91 ? -10.876 9.593 2.343 1.00 87.44 91 GLN A CA 1
ATOM 683 C C . GLN A 1 91 ? -11.019 9.297 3.843 1.00 87.44 91 GLN A C 1
ATOM 685 O O . GLN A 1 91 ? -11.952 8.608 4.228 1.00 87.44 91 GLN A O 1
ATOM 690 N N . GLY A 1 92 ? -10.111 9.805 4.686 1.00 82.25 92 GLY A N 1
ATOM 691 C CA . GLY A 1 92 ? -10.103 9.514 6.122 1.00 82.25 92 GLY A CA 1
ATOM 692 C C . GLY A 1 92 ? -9.646 8.092 6.459 1.00 82.25 92 GLY A C 1
ATOM 693 O O . GLY A 1 92 ? -9.831 7.651 7.585 1.00 82.25 92 GLY A O 1
ATOM 694 N N . ALA A 1 93 ? -9.048 7.374 5.503 1.00 86.31 93 ALA A N 1
ATOM 695 C CA . ALA A 1 93 ? -8.518 6.036 5.737 1.00 86.31 93 ALA A CA 1
ATOM 696 C C . ALA A 1 93 ? -7.208 6.118 6.535 1.00 86.31 93 ALA A C 1
ATOM 698 O O . ALA A 1 93 ? -6.278 6.826 6.133 1.00 86.31 93 ALA A O 1
ATOM 699 N N . SER A 1 94 ? -7.116 5.366 7.634 1.00 92.81 94 SER A N 1
ATOM 700 C CA . SER A 1 94 ? -5.872 5.209 8.388 1.00 92.81 94 SER A CA 1
ATOM 701 C C . SER A 1 94 ? -4.906 4.334 7.585 1.00 92.81 94 SER A C 1
ATOM 703 O O . SER A 1 94 ? -5.120 3.133 7.449 1.00 92.81 94 SER A O 1
ATOM 705 N N . LEU A 1 95 ? -3.878 4.941 6.984 1.00 96.12 95 LEU A N 1
ATOM 706 C CA . LEU A 1 95 ? -2.926 4.271 6.091 1.00 96.12 95 LEU A CA 1
ATOM 707 C C . LEU A 1 95 ? -1.516 4.299 6.691 1.00 96.12 95 LEU A C 1
ATOM 709 O O . LEU A 1 95 ? -0.948 5.371 6.916 1.00 96.12 95 LEU A O 1
ATOM 713 N N . TRP A 1 96 ? -0.929 3.118 6.875 1.00 95.12 96 TRP A N 1
ATOM 714 C CA . TRP A 1 96 ? 0.483 2.953 7.208 1.00 95.12 96 TRP A CA 1
ATOM 715 C C . TRP A 1 96 ? 1.380 3.383 6.040 1.00 95.12 96 TRP A C 1
ATOM 717 O O . TRP A 1 96 ? 0.956 3.320 4.881 1.00 95.12 96 TRP A O 1
ATOM 727 N N . PRO A 1 97 ? 2.641 3.780 6.301 1.00 93.81 97 PRO A N 1
ATOM 728 C CA . PRO A 1 97 ? 3.595 4.078 5.241 1.00 93.81 97 PRO A CA 1
ATOM 729 C C . PRO A 1 97 ? 3.637 2.966 4.184 1.00 93.81 97 PRO A C 1
ATOM 731 O O . PRO A 1 97 ? 3.887 1.799 4.489 1.00 93.81 97 PRO A O 1
ATOM 734 N N . THR A 1 98 ? 3.361 3.330 2.931 1.00 94.88 98 THR A N 1
ATOM 735 C CA . THR A 1 98 ? 3.386 2.376 1.822 1.00 94.88 98 THR A CA 1
ATOM 736 C C . THR A 1 98 ? 4.824 1.973 1.533 1.00 94.88 98 THR A C 1
ATOM 738 O O . THR A 1 98 ? 5.669 2.824 1.242 1.00 94.88 98 THR A O 1
ATOM 741 N N . HIS A 1 99 ? 5.084 0.672 1.581 1.00 92.25 99 HIS A N 1
ATOM 742 C CA . HIS A 1 99 ? 6.393 0.114 1.273 1.00 92.25 99 HIS A CA 1
ATOM 743 C C . HIS A 1 99 ? 6.509 -0.192 -0.220 1.00 92.25 99 HIS A C 1
ATOM 745 O O . HIS A 1 99 ? 5.518 -0.465 -0.902 1.00 92.25 99 HIS A O 1
ATOM 751 N N . VAL A 1 100 ? 7.740 -0.169 -0.722 1.00 90.94 100 VAL A N 1
ATOM 752 C CA . VAL A 1 100 ? 8.089 -0.582 -2.082 1.00 90.94 100 VAL A CA 1
ATOM 753 C C . VAL A 1 100 ? 9.036 -1.770 -1.999 1.00 90.94 100 VAL A C 1
ATOM 755 O O . VAL A 1 100 ? 10.074 -1.684 -1.340 1.00 90.94 100 VAL A O 1
ATOM 758 N N . ALA A 1 101 ? 8.698 -2.854 -2.690 1.00 90.69 101 ALA A N 1
ATOM 759 C CA . ALA A 1 101 ? 9.538 -4.031 -2.839 1.00 90.69 101 ALA A CA 1
ATOM 760 C C . ALA A 1 101 ? 9.933 -4.277 -4.300 1.00 90.69 101 ALA A C 1
ATOM 762 O O . ALA A 1 101 ? 9.190 -4.006 -5.248 1.00 90.69 101 ALA A O 1
ATOM 763 N N . CYS A 1 102 ? 11.135 -4.811 -4.467 1.00 87.12 102 CYS A N 1
ATOM 764 C CA . CYS A 1 102 ? 11.642 -5.354 -5.717 1.00 87.12 102 CYS A CA 1
ATOM 765 C C . CYS A 1 102 ? 12.296 -6.715 -5.457 1.00 87.12 102 CYS A C 1
ATOM 767 O O . CYS A 1 102 ? 12.189 -7.244 -4.354 1.00 87.12 102 CYS A O 1
ATOM 769 N N . ASP A 1 103 ? 12.989 -7.277 -6.445 1.00 84.00 103 ASP A N 1
ATOM 770 C CA . ASP A 1 103 ? 13.604 -8.602 -6.300 1.00 84.00 103 ASP A CA 1
ATOM 771 C C . ASP A 1 103 ? 14.757 -8.65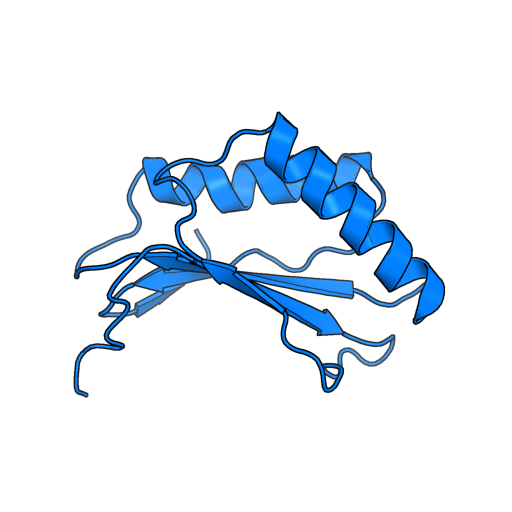1 -5.275 1.00 84.00 103 ASP A C 1
ATOM 773 O O . ASP A 1 103 ? 15.090 -9.741 -4.807 1.00 84.00 103 ASP A O 1
ATOM 777 N N . ASP A 1 104 ? 15.313 -7.492 -4.888 1.00 79.50 104 ASP A N 1
ATOM 778 C CA . ASP A 1 104 ? 16.488 -7.389 -4.007 1.00 79.50 104 ASP A CA 1
ATOM 779 C C . ASP A 1 104 ? 16.192 -6.813 -2.610 1.00 79.50 104 ASP A C 1
ATOM 781 O O . ASP A 1 104 ? 16.949 -7.065 -1.671 1.00 79.50 104 ASP A O 1
ATOM 785 N N . PHE A 1 105 ? 15.158 -5.977 -2.4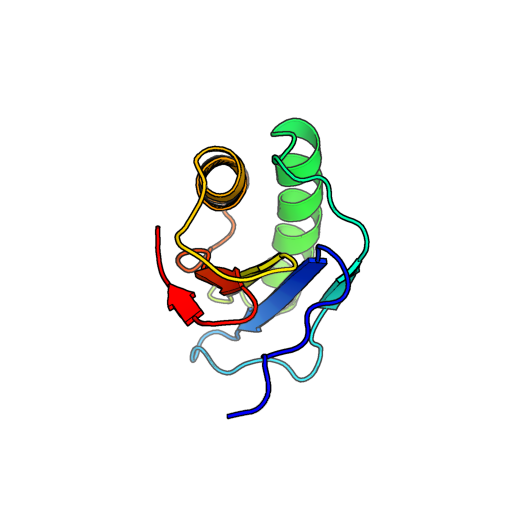55 1.00 73.81 105 PHE A N 1
ATOM 786 C CA . PHE A 1 105 ? 14.895 -5.269 -1.195 1.00 73.81 105 PHE A CA 1
ATOM 787 C C . PHE A 1 105 ? 13.431 -4.865 -1.014 1.00 73.81 105 PHE A C 1
ATOM 789 O O . PHE A 1 105 ? 12.663 -4.754 -1.969 1.00 73.81 105 PHE A O 1
ATOM 796 N N . LEU A 1 106 ? 13.096 -4.542 0.237 1.00 79.88 106 LEU A N 1
ATOM 797 C CA . LEU A 1 106 ? 11.869 -3.879 0.671 1.00 79.88 106 LEU A CA 1
ATOM 798 C C . LEU A 1 106 ? 12.251 -2.597 1.421 1.00 79.88 106 LEU A C 1
ATOM 800 O O . LEU A 1 106 ? 13.138 -2.623 2.272 1.00 79.88 106 LEU A O 1
ATOM 804 N N . THR A 1 107 ? 11.623 -1.466 1.095 1.00 78.44 107 THR A N 1
ATOM 805 C CA . THR A 1 107 ? 11.969 -0.164 1.689 1.00 78.44 107 THR A CA 1
ATOM 806 C C . THR A 1 107 ? 10.778 0.787 1.812 1.00 78.44 107 THR A C 1
ATOM 808 O O . THR A 1 107 ? 9.753 0.611 1.151 1.00 78.44 107 THR A O 1
ATOM 811 N N . LEU A 1 108 ? 10.945 1.823 2.636 1.00 72.12 108 LEU A N 1
ATOM 812 C CA . LEU A 1 108 ? 10.096 3.011 2.683 1.00 72.12 108 LEU A CA 1
ATOM 813 C C . LEU A 1 108 ? 10.745 4.126 1.843 1.00 72.12 108 LEU A C 1
ATOM 815 O O . LEU A 1 108 ? 11.906 4.457 2.093 1.00 72.12 108 LEU A O 1
ATOM 819 N N . PRO A 1 109 ? 10.055 4.674 0.828 1.00 64.19 109 PRO A N 1
ATOM 820 C CA . PRO A 1 109 ? 10.637 5.675 -0.067 1.00 64.19 109 PRO A CA 1
ATOM 821 C C . PRO A 1 109 ? 10.633 7.114 0.455 1.00 64.19 109 PRO A C 1
ATOM 823 O O . PRO A 1 109 ? 9.777 7.462 1.298 1.00 64.19 109 PRO A O 1
#

Secondary structure (DSSP, 8-state):
-------S-EEEEEEE-TTSPEEEEEEEEES--SS--HHHHHHHHHHHHHHHHHH-TT-EEEEEEE-SSSSSPPTTTTHHHHHHHHHHHHHT--BPPPEEE-SS-EE--